Protein AF-A0A0K3AQ03-F1 (afdb_monomer_lite)

InterPro domains:
  IPR038966 Translation machinery-associated protein 17 [PTHR40422] (31-92)
  IPR060113 TMA17, alpha-helical domain [PF26729] (30-91)

Organism: Babesia microti (strain RI) (NCBI:txid1133968)

pLDDT: mean 81.17, std 20.87, range [33.53, 97.69]

Foldseek 3Di:
DDDDPPPDDDPDPPPPPPPPPDDDQDPDLVSLVVLLVVLVVLLVVLVVLLVVLVVVCVVPNDPSSVVSNVVSVVVSVVSVVVSVVSVVSNCVVCVVPDD

Sequence (99 aa):
MVEIYIKGIKMTSMSSLIETPEPPLPETLPDLIQLSSELQNSIQHLEDSNYQLNEALKNEFDECLYQAVVENEFIISKKKQRLESVQNEIDKLNPEFKI

Structure (mmCIF, N/CA/C/O backbone):
data_AF-A0A0K3AQ03-F1
#
_entry.id   AF-A0A0K3AQ03-F1
#
loop_
_atom_site.group_PDB
_atom_site.id
_atom_site.type_symbol
_atom_site.label_atom_id
_atom_site.label_alt_id
_atom_site.label_comp_id
_atom_site.label_asym_id
_atom_site.label_entity_id
_atom_site.label_seq_id
_atom_site.pdbx_PDB_ins_code
_atom_site.Cartn_x
_atom_site.Cartn_y
_atom_site.Cartn_z
_atom_site.occupancy
_atom_site.B_iso_or_equiv
_atom_site.auth_seq_id
_atom_site.auth_comp_id
_atom_site.auth_asym_id
_atom_site.auth_atom_id
_atom_site.pdbx_PDB_model_num
ATOM 1 N N . MET A 1 1 ? 23.855 -22.402 -17.589 1.00 40.69 1 MET A N 1
ATOM 2 C CA . MET A 1 1 ? 22.872 -21.796 -16.669 1.00 40.69 1 MET A CA 1
ATOM 3 C C . MET A 1 1 ? 23.634 -21.405 -15.423 1.00 40.69 1 MET A C 1
ATOM 5 O O . MET A 1 1 ? 24.312 -22.263 -14.875 1.00 40.69 1 MET A O 1
ATOM 9 N N . VAL A 1 2 ? 23.644 -20.124 -15.066 1.00 35.31 2 VAL A N 1
ATOM 10 C CA . VAL A 1 2 ? 24.340 -19.631 -13.871 1.00 35.31 2 VAL A CA 1
ATOM 11 C C . VAL A 1 2 ? 23.259 -19.287 -12.860 1.00 35.31 2 VAL A C 1
ATOM 13 O O . VAL A 1 2 ? 22.472 -18.375 -13.091 1.00 35.31 2 VAL A O 1
ATOM 16 N N . GLU A 1 3 ? 23.181 -20.062 -11.784 1.00 34.03 3 GLU A N 1
ATOM 17 C CA . GLU A 1 3 ? 22.263 -19.801 -10.678 1.00 34.03 3 GLU A CA 1
ATOM 18 C C . GLU A 1 3 ? 22.886 -18.743 -9.765 1.00 34.03 3 GLU A C 1
ATOM 20 O O . GLU A 1 3 ? 23.854 -19.001 -9.050 1.00 34.03 3 GLU A O 1
ATOM 25 N N . ILE A 1 4 ? 22.347 -17.524 -9.812 1.00 44.94 4 ILE A N 1
ATOM 26 C CA . ILE A 1 4 ? 22.706 -16.457 -8.879 1.00 44.94 4 ILE A CA 1
ATOM 27 C C . ILE A 1 4 ? 21.759 -16.577 -7.682 1.00 44.94 4 ILE A C 1
ATOM 29 O O . ILE A 1 4 ? 20.599 -16.176 -7.745 1.00 44.94 4 ILE A O 1
ATOM 33 N N . TYR A 1 5 ? 22.249 -17.155 -6.584 1.00 33.53 5 TYR A N 1
ATOM 34 C CA . TYR A 1 5 ? 21.527 -17.217 -5.312 1.00 33.53 5 TYR A CA 1
ATOM 35 C C . TYR A 1 5 ? 21.539 -15.836 -4.642 1.00 33.53 5 TYR A C 1
ATOM 37 O O . TYR A 1 5 ? 22.411 -15.517 -3.832 1.00 33.53 5 TYR A O 1
ATOM 45 N N . ILE A 1 6 ? 20.554 -14.999 -4.974 1.00 46.31 6 ILE A N 1
ATOM 46 C CA . ILE A 1 6 ? 20.265 -13.786 -4.206 1.00 46.31 6 ILE A CA 1
ATOM 47 C C . ILE A 1 6 ? 19.463 -14.218 -2.977 1.00 46.31 6 ILE A C 1
ATOM 49 O O . ILE A 1 6 ? 18.320 -14.668 -3.051 1.00 46.31 6 ILE A O 1
ATOM 53 N N . LYS A 1 7 ? 20.126 -14.151 -1.827 1.00 38.62 7 LYS A N 1
ATOM 54 C CA . LYS A 1 7 ? 19.628 -14.533 -0.508 1.00 38.62 7 LYS A CA 1
ATOM 55 C C . LYS A 1 7 ? 18.294 -13.828 -0.199 1.00 38.62 7 LYS A C 1
ATOM 57 O O . LYS A 1 7 ? 18.281 -12.654 0.145 1.00 38.62 7 LYS A O 1
ATOM 62 N N . GLY A 1 8 ? 17.190 -14.576 -0.258 1.00 39.78 8 GLY A N 1
ATOM 63 C CA . GLY A 1 8 ? 15.976 -14.290 0.516 1.00 39.78 8 GLY A CA 1
ATOM 64 C C . GLY A 1 8 ? 14.841 -13.511 -0.152 1.00 39.78 8 GLY A C 1
ATOM 65 O O . GLY A 1 8 ? 13.845 -13.278 0.524 1.00 39.78 8 GLY A O 1
ATOM 66 N N . ILE A 1 9 ? 14.912 -13.163 -1.438 1.00 40.31 9 ILE A N 1
ATOM 67 C CA . ILE A 1 9 ? 13.766 -12.562 -2.140 1.00 40.31 9 ILE A CA 1
ATOM 68 C C . ILE A 1 9 ? 13.171 -13.626 -3.057 1.00 40.31 9 ILE A C 1
ATOM 70 O O . ILE A 1 9 ? 13.629 -13.835 -4.178 1.00 40.31 9 ILE A O 1
ATOM 74 N N . LYS A 1 10 ? 12.157 -14.347 -2.565 1.00 35.38 10 LYS A N 1
ATOM 75 C CA . LYS A 1 10 ? 11.272 -15.110 -3.450 1.00 35.38 10 LYS A CA 1
ATOM 76 C C . LYS A 1 10 ? 10.576 -14.093 -4.352 1.00 35.38 10 LYS A C 1
ATOM 78 O O . LYS A 1 10 ? 9.636 -13.439 -3.904 1.00 35.38 10 LYS A O 1
ATOM 83 N N . MET A 1 11 ? 11.033 -13.966 -5.598 1.00 43.75 11 MET A N 1
ATOM 84 C CA . MET A 1 11 ? 10.237 -13.385 -6.680 1.00 43.75 11 MET A CA 1
ATOM 85 C C . MET A 1 11 ? 8.983 -14.249 -6.797 1.00 43.75 11 MET A C 1
ATOM 87 O O . MET A 1 11 ? 8.996 -15.334 -7.375 1.00 43.75 11 MET A O 1
ATOM 91 N N . THR A 1 12 ? 7.934 -13.837 -6.095 1.00 44.94 12 THR A N 1
ATOM 92 C CA . THR A 1 12 ? 6.677 -14.568 -6.041 1.00 44.94 12 THR A CA 1
ATOM 93 C C . THR A 1 12 ? 5.895 -14.118 -7.257 1.00 44.94 12 THR A C 1
ATOM 95 O O . THR A 1 12 ? 5.176 -13.135 -7.193 1.00 44.94 12 THR A O 1
ATOM 98 N 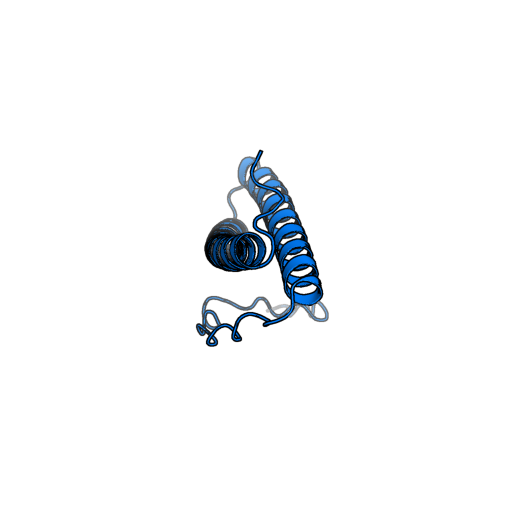N . SER A 1 13 ? 6.082 -14.815 -8.380 1.00 45.09 13 SER A N 1
ATOM 99 C CA . SER A 1 13 ? 5.206 -14.686 -9.544 1.00 45.09 13 SER A CA 1
ATOM 100 C C . SER A 1 13 ? 3.756 -14.882 -9.101 1.00 45.09 13 SER A C 1
ATOM 102 O O . SER A 1 13 ? 3.529 -15.903 -8.452 1.00 45.09 13 SER A O 1
ATOM 104 N N . MET A 1 14 ? 2.834 -13.967 -9.444 1.00 48.59 14 MET A N 1
ATOM 105 C CA . MET A 1 14 ? 1.397 -14.092 -9.822 1.00 48.59 14 MET A CA 1
ATOM 106 C C . MET A 1 14 ? 0.480 -15.213 -9.247 1.00 48.59 14 MET A C 1
ATOM 108 O O . MET A 1 14 ? -0.694 -15.285 -9.588 1.00 48.59 14 MET A O 1
ATOM 112 N N . SER A 1 15 ? 0.949 -16.099 -8.373 1.00 41.75 15 SER A N 1
ATOM 113 C CA . SER A 1 15 ? 0.293 -17.328 -7.899 1.00 41.75 15 SER A CA 1
ATOM 114 C C . SER A 1 15 ? -0.126 -17.247 -6.429 1.00 41.75 15 SER A C 1
ATOM 116 O O . SER A 1 15 ? -0.633 -18.222 -5.883 1.00 41.75 15 SER A O 1
ATOM 118 N N . SER A 1 16 ? 0.061 -16.091 -5.786 1.00 47.66 16 SER A N 1
ATOM 119 C CA . SER A 1 16 ? -0.224 -15.908 -4.357 1.00 47.66 16 SER A CA 1
ATOM 120 C C . SER A 1 16 ? -1.184 -14.757 -4.064 1.00 47.66 16 SER A C 1
ATOM 122 O O . SER A 1 16 ? -1.308 -14.371 -2.906 1.00 47.66 16 SER A O 1
ATOM 124 N N . LEU A 1 17 ? -1.932 -14.256 -5.058 1.00 51.59 17 LEU A N 1
ATOM 125 C CA . LEU A 1 17 ? -3.143 -13.454 -4.814 1.00 51.59 17 LEU A CA 1
ATOM 126 C C . LEU A 1 17 ? -4.293 -14.355 -4.326 1.00 51.59 17 LEU A C 1
ATOM 128 O O . LEU A 1 17 ? -5.422 -14.283 -4.804 1.00 51.59 17 LEU A O 1
ATOM 132 N N . ILE A 1 18 ? -3.996 -15.256 -3.389 1.00 53.41 18 ILE A N 1
ATOM 133 C CA . ILE A 1 18 ? -5.020 -15.916 -2.596 1.00 53.41 18 ILE A CA 1
ATOM 134 C C . ILE A 1 18 ? -5.638 -14.780 -1.786 1.00 53.41 18 ILE A C 1
ATOM 136 O O . ILE A 1 18 ? -4.966 -14.216 -0.924 1.00 53.41 18 ILE A O 1
ATOM 140 N N . GLU A 1 19 ? -6.883 -14.411 -2.101 1.00 55.12 19 GLU A N 1
ATOM 141 C CA . GLU A 1 19 ? -7.708 -13.558 -1.245 1.00 55.12 19 GLU A CA 1
ATOM 142 C C . GLU A 1 19 ? -7.874 -14.288 0.090 1.00 55.12 19 GLU A C 1
ATOM 144 O O . GLU A 1 19 ? -8.823 -15.038 0.319 1.00 55.12 19 GLU A O 1
ATOM 149 N N . THR A 1 20 ? -6.892 -14.136 0.976 1.00 65.06 20 THR A N 1
ATOM 150 C CA . THR A 1 20 ? -7.067 -14.497 2.371 1.00 65.06 20 THR A CA 1
ATOM 151 C C . THR A 1 20 ? -8.185 -13.607 2.891 1.00 65.06 20 THR A C 1
ATOM 153 O O . THR A 1 20 ? -8.090 -12.388 2.708 1.00 65.06 20 THR A O 1
ATOM 156 N N . PRO A 1 21 ? -9.240 -14.176 3.499 1.00 72.56 21 PRO A N 1
ATOM 157 C CA . PRO A 1 21 ? -10.326 -13.374 4.032 1.00 72.56 21 PRO A CA 1
ATOM 158 C C . PRO A 1 21 ? -9.739 -12.342 4.990 1.00 72.56 21 PRO A C 1
ATOM 160 O O . PRO A 1 21 ? -8.970 -12.693 5.890 1.00 72.56 21 PRO A O 1
ATOM 163 N N . GLU A 1 22 ? -10.050 -11.068 4.751 1.00 76.81 22 GLU A N 1
ATOM 164 C CA . GLU A 1 22 ? -9.576 -10.007 5.628 1.00 76.81 22 GLU A CA 1
ATOM 165 C C . GLU A 1 22 ? -10.075 -10.264 7.053 1.00 76.81 22 GLU A C 1
ATOM 167 O O . GLU A 1 22 ? -11.237 -10.649 7.239 1.00 76.81 22 GLU A O 1
ATOM 172 N N . PRO A 1 23 ? -9.229 -10.041 8.073 1.00 82.94 23 PRO A N 1
ATOM 173 C CA . PRO A 1 23 ? -9.667 -10.167 9.451 1.00 82.94 23 PRO A CA 1
ATOM 174 C C . PRO A 1 23 ? -10.835 -9.203 9.724 1.00 82.94 23 PRO A C 1
ATOM 176 O O . PRO A 1 23 ? -10.941 -8.150 9.080 1.00 82.94 23 PRO A O 1
ATOM 179 N N . PRO A 1 24 ? -11.722 -9.524 10.679 1.00 88.81 24 PRO A N 1
ATOM 180 C CA . PRO A 1 24 ? -12.767 -8.599 11.101 1.00 88.81 24 PRO A CA 1
ATOM 181 C C . PRO A 1 24 ? -12.162 -7.278 11.601 1.00 88.81 24 PRO A C 1
ATOM 183 O O . PRO A 1 24 ? -10.993 -7.216 11.988 1.00 88.81 24 PRO A O 1
ATOM 186 N N . LEU A 1 25 ? -12.943 -6.200 11.535 1.00 89.06 25 LEU A N 1
ATOM 187 C CA . LEU A 1 25 ? -12.531 -4.911 12.089 1.00 89.06 25 LEU A CA 1
ATOM 188 C C . LEU A 1 25 ? -12.432 -5.004 13.623 1.00 89.06 25 LEU A C 1
ATOM 190 O O . LEU A 1 25 ? -13.262 -5.682 14.231 1.00 89.06 25 LEU A O 1
ATOM 194 N N . PRO A 1 26 ? -11.450 -4.335 14.252 1.00 89.00 26 PRO A N 1
ATOM 195 C CA . PRO A 1 26 ? -11.422 -4.179 15.702 1.00 89.00 26 PRO A CA 1
ATOM 196 C C . PRO A 1 26 ? -12.668 -3.451 16.224 1.00 89.00 26 PRO A C 1
ATOM 198 O O . PRO A 1 26 ? -13.205 -2.573 15.554 1.00 89.00 26 PRO A O 1
ATOM 201 N N . GLU A 1 27 ? -13.101 -3.786 17.440 1.00 86.38 27 GLU A N 1
ATOM 202 C CA . GLU A 1 27 ? -14.279 -3.166 18.072 1.00 86.38 27 GLU A CA 1
ATOM 203 C C . GLU A 1 27 ? -13.935 -1.902 18.876 1.00 86.38 27 GLU A C 1
ATOM 205 O O . GLU A 1 27 ? -14.826 -1.125 19.221 1.00 86.38 27 GLU A O 1
ATOM 210 N N . THR A 1 28 ? -12.655 -1.681 19.199 1.00 90.62 28 THR A N 1
ATOM 211 C CA . THR A 1 28 ? -12.231 -0.546 20.027 1.00 90.62 28 THR A CA 1
ATOM 212 C C . THR A 1 28 ? -11.690 0.605 19.179 1.00 90.62 28 THR A C 1
ATOM 214 O O . THR A 1 28 ? -10.974 0.408 18.196 1.00 90.62 28 THR A O 1
ATOM 217 N N . LEU A 1 29 ? -12.009 1.837 19.586 1.00 89.88 29 LEU A N 1
ATOM 218 C CA . LEU A 1 29 ? -11.545 3.048 18.908 1.00 89.88 29 LEU A CA 1
ATOM 219 C C . LEU A 1 29 ? -10.003 3.160 18.843 1.00 89.88 29 LEU A C 1
ATOM 221 O O . LEU A 1 29 ? -9.500 3.485 17.767 1.00 89.88 29 LEU A O 1
ATOM 225 N N . PRO A 1 30 ? -9.229 2.877 19.915 1.00 92.25 30 PRO A N 1
ATOM 226 C CA . PRO A 1 30 ? -7.766 2.905 19.837 1.00 92.25 30 PRO A CA 1
ATOM 227 C C . PRO A 1 30 ? -7.202 1.927 18.800 1.00 92.25 30 PRO A C 1
ATOM 229 O O . PRO A 1 30 ? -6.328 2.311 18.022 1.00 92.25 30 PRO A O 1
ATOM 232 N N . ASP A 1 31 ? -7.739 0.705 18.739 1.00 92.25 31 ASP A N 1
ATOM 233 C CA . ASP A 1 31 ? -7.284 -0.315 17.789 1.00 92.25 31 ASP A CA 1
ATOM 234 C C . ASP A 1 31 ? -7.631 0.073 16.344 1.00 92.25 31 ASP A C 1
ATOM 236 O O . ASP A 1 31 ? -6.834 -0.139 15.431 1.00 92.25 31 ASP A O 1
ATOM 240 N N . LEU A 1 32 ? -8.798 0.689 16.123 1.00 92.00 32 LEU A N 1
ATOM 241 C CA . LEU A 1 32 ? -9.190 1.209 14.812 1.00 92.00 32 LEU A CA 1
ATOM 242 C C . LEU A 1 32 ? -8.279 2.353 14.347 1.00 92.00 32 LEU A C 1
ATOM 244 O O . LEU A 1 32 ? -7.864 2.368 13.189 1.00 92.00 32 LEU A O 1
ATOM 248 N N . ILE A 1 33 ? -7.924 3.289 15.235 1.00 93.19 33 ILE A N 1
ATOM 249 C CA . ILE A 1 33 ? -6.987 4.382 14.918 1.00 93.19 33 ILE A CA 1
ATOM 250 C C . ILE A 1 33 ? -5.603 3.818 14.578 1.00 93.19 33 ILE A C 1
ATOM 252 O O . ILE A 1 33 ? -4.986 4.244 13.597 1.00 93.19 33 ILE A O 1
ATOM 256 N N . GLN A 1 34 ? -5.124 2.842 15.354 1.00 95.06 34 GLN A N 1
ATOM 257 C CA . GLN A 1 34 ? -3.858 2.172 15.073 1.00 95.06 34 GLN A CA 1
ATOM 258 C C . GLN A 1 34 ? -3.897 1.477 13.706 1.00 95.06 34 GLN A C 1
ATOM 260 O O . GLN A 1 34 ? -3.013 1.709 12.882 1.00 95.06 34 GLN A O 1
ATOM 265 N N . LEU A 1 35 ? -4.948 0.701 13.427 1.00 93.94 35 LEU A N 1
ATOM 266 C CA . LEU A 1 35 ? -5.123 0.020 12.145 1.00 93.94 35 LEU A CA 1
ATOM 267 C C . LEU A 1 35 ? -5.189 1.012 10.973 1.00 93.94 35 LEU A C 1
ATOM 269 O O . LEU A 1 35 ? -4.590 0.768 9.927 1.00 93.94 35 LEU A O 1
ATOM 273 N N . SER A 1 36 ? -5.869 2.150 11.143 1.00 95.31 36 SER A N 1
ATOM 274 C CA . SER A 1 36 ? -5.894 3.230 10.148 1.00 95.31 36 SER A CA 1
ATOM 275 C C . SER A 1 36 ? -4.484 3.746 9.847 1.00 95.31 36 SER A C 1
ATOM 277 O O . SER A 1 36 ? -4.114 3.874 8.681 1.00 95.31 36 SER A O 1
ATOM 279 N N . SER A 1 37 ? -3.682 4.006 10.883 1.00 95.62 37 SER A N 1
ATOM 280 C CA . SER A 1 37 ? -2.295 4.468 10.739 1.00 95.62 37 SER A CA 1
ATOM 281 C C . SER A 1 37 ? -1.413 3.429 10.035 1.00 95.62 37 SER A C 1
ATOM 283 O O . SER A 1 37 ? -0.672 3.754 9.107 1.00 95.62 37 SER A O 1
ATOM 285 N N . GLU A 1 38 ? -1.534 2.152 10.405 1.00 95.69 38 GLU A N 1
ATOM 286 C CA . GLU A 1 38 ? -0.801 1.053 9.766 1.00 95.69 38 GLU A CA 1
ATOM 287 C C . GLU A 1 38 ? -1.152 0.912 8.277 1.00 95.69 38 GLU A C 1
ATOM 289 O O . GLU A 1 38 ? -0.262 0.762 7.433 1.00 95.69 38 GLU A O 1
ATOM 294 N N . LEU A 1 39 ? -2.441 1.008 7.934 1.00 94.75 39 LEU A N 1
ATOM 295 C CA . LEU A 1 39 ? -2.907 0.977 6.549 1.00 94.75 39 LEU A CA 1
ATOM 296 C C . LEU A 1 39 ? -2.386 2.174 5.750 1.00 94.75 39 LEU A C 1
ATOM 298 O O . LEU A 1 39 ? -1.886 1.974 4.645 1.00 94.75 39 LEU A O 1
ATOM 302 N N . GLN A 1 40 ? -2.450 3.386 6.306 1.00 97.12 40 GLN A N 1
ATOM 303 C CA . GLN A 1 40 ? -1.932 4.601 5.668 1.00 97.12 40 GLN A CA 1
ATOM 304 C C . GLN A 1 40 ? -0.428 4.508 5.401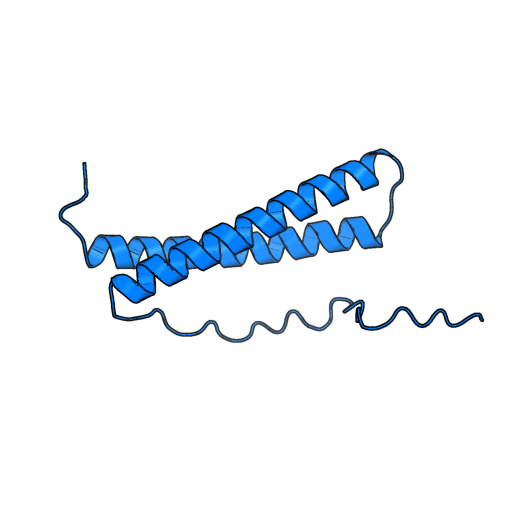 1.00 97.12 40 GLN A C 1
ATOM 306 O O . GLN A 1 40 ? 0.002 4.736 4.272 1.00 97.12 40 GLN A O 1
ATOM 311 N N . ASN A 1 41 ? 0.361 4.087 6.392 1.00 97.19 41 ASN A N 1
ATOM 312 C CA . ASN A 1 41 ? 1.803 3.895 6.227 1.00 97.19 41 ASN A CA 1
ATOM 313 C C . ASN A 1 41 ? 2.107 2.841 5.156 1.00 97.19 41 ASN A C 1
ATOM 315 O O . ASN A 1 41 ? 2.960 3.040 4.293 1.00 97.19 41 ASN A O 1
ATOM 319 N N . SER A 1 42 ? 1.378 1.721 5.172 1.00 94.31 42 SER A N 1
ATOM 320 C CA . SER A 1 42 ? 1.546 0.668 4.172 1.00 94.31 42 SER A CA 1
ATOM 321 C C . SER A 1 42 ? 1.183 1.134 2.761 1.00 94.31 42 SER A C 1
ATOM 323 O O . SER A 1 42 ? 1.850 0.714 1.819 1.00 94.31 42 SER A O 1
ATOM 325 N N . ILE A 1 43 ? 0.141 1.954 2.604 1.00 96.31 43 ILE A N 1
ATOM 326 C CA . ILE A 1 43 ? -0.233 2.548 1.314 1.00 96.31 43 ILE A CA 1
ATOM 327 C C . ILE A 1 43 ? 0.873 3.488 0.839 1.00 96.31 43 ILE A C 1
ATOM 329 O O . ILE A 1 43 ? 1.336 3.328 -0.286 1.00 96.31 43 ILE A O 1
ATOM 333 N N . GLN A 1 44 ? 1.347 4.3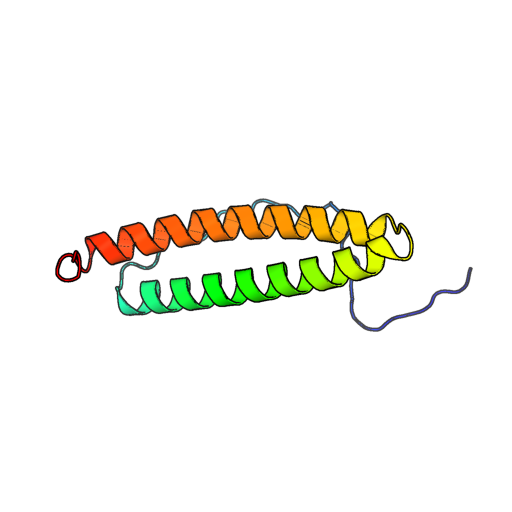91 1.704 1.00 97.69 44 GLN A N 1
ATOM 334 C CA . GLN A 1 44 ? 2.396 5.350 1.358 1.00 97.69 44 GLN A CA 1
ATOM 335 C C . GLN A 1 44 ? 3.664 4.645 0.864 1.00 97.69 44 GLN A C 1
ATOM 337 O O . GLN A 1 44 ? 4.196 4.990 -0.184 1.00 97.69 44 GLN A O 1
ATOM 342 N N . HIS A 1 45 ? 4.112 3.598 1.563 1.00 97.06 45 HIS A N 1
ATOM 343 C CA . HIS A 1 45 ? 5.286 2.834 1.140 1.00 97.06 45 HIS A CA 1
ATOM 344 C C . HIS A 1 45 ? 5.114 2.161 -0.230 1.00 97.06 45 HIS A C 1
ATOM 346 O O . HIS A 1 45 ? 6.071 2.096 -1.003 1.00 97.06 45 HIS A O 1
ATOM 352 N N . LEU A 1 46 ? 3.916 1.662 -0.549 1.00 95.88 46 LEU A N 1
ATOM 353 C CA . LEU A 1 46 ? 3.633 1.071 -1.861 1.00 95.88 46 LEU A CA 1
ATOM 354 C C . LEU A 1 46 ? 3.563 2.139 -2.959 1.00 95.88 46 LEU A C 1
ATOM 356 O O . LEU A 1 46 ? 4.061 1.912 -4.059 1.00 95.88 46 LEU A O 1
ATOM 360 N N . GLU A 1 47 ? 2.991 3.308 -2.668 1.00 97.38 47 GLU A N 1
ATOM 361 C CA . GLU A 1 47 ? 2.951 4.443 -3.596 1.00 97.38 47 GLU A CA 1
ATOM 362 C C . GLU A 1 47 ? 4.365 4.971 -3.891 1.00 97.38 47 GLU A C 1
ATOM 364 O O . GLU A 1 47 ? 4.715 5.160 -5.058 1.00 97.38 47 GLU A O 1
ATOM 369 N N . ASP A 1 48 ? 5.220 5.094 -2.871 1.00 97.31 48 ASP A N 1
ATOM 370 C CA . ASP A 1 48 ? 6.632 5.465 -3.028 1.00 97.31 48 ASP A CA 1
ATOM 371 C C . ASP A 1 48 ? 7.404 4.418 -3.847 1.00 97.31 48 ASP A C 1
ATOM 373 O O . ASP A 1 48 ? 8.223 4.763 -4.705 1.00 97.31 48 ASP A O 1
ATOM 377 N N . SER A 1 49 ? 7.129 3.129 -3.617 1.00 95.75 49 SER A N 1
ATOM 378 C CA . SER A 1 49 ? 7.698 2.037 -4.412 1.00 95.75 49 SER A CA 1
ATOM 379 C C . SER A 1 49 ? 7.257 2.133 -5.873 1.00 95.75 49 SER A C 1
ATOM 381 O O . SER A 1 49 ? 8.087 2.012 -6.772 1.00 95.75 49 SER A O 1
ATOM 383 N N . ASN A 1 50 ? 5.975 2.389 -6.136 1.00 97.25 50 ASN A N 1
ATOM 384 C CA . ASN A 1 50 ? 5.457 2.555 -7.493 1.00 97.25 50 ASN A CA 1
ATOM 385 C C . ASN A 1 50 ? 6.050 3.770 -8.193 1.00 97.25 50 ASN A C 1
ATOM 387 O O . ASN A 1 50 ? 6.339 3.693 -9.385 1.00 97.25 50 ASN A O 1
ATOM 391 N N . TYR A 1 51 ? 6.270 4.870 -7.475 1.00 97.69 51 TYR A N 1
ATOM 392 C CA . TYR A 1 51 ? 6.977 6.020 -8.022 1.00 97.69 51 TYR A CA 1
ATOM 393 C C . TYR A 1 51 ? 8.374 5.616 -8.516 1.00 97.69 51 TYR A C 1
ATOM 395 O O . TYR A 1 51 ? 8.705 5.850 -9.675 1.00 97.69 51 TYR A O 1
ATOM 403 N N . GLN A 1 52 ? 9.159 4.924 -7.686 1.00 97.00 52 GLN A N 1
ATOM 404 C CA . GLN A 1 52 ? 10.512 4.482 -8.049 1.00 97.00 52 GLN A CA 1
ATOM 405 C C . GLN A 1 52 ? 10.523 3.493 -9.224 1.00 97.00 52 GLN A C 1
ATOM 407 O O . GLN A 1 52 ? 11.351 3.617 -10.127 1.00 97.00 52 GLN A O 1
ATOM 412 N N . LEU A 1 53 ? 9.593 2.533 -9.241 1.00 95.19 53 LEU A N 1
ATOM 413 C CA . LEU A 1 53 ? 9.461 1.563 -10.332 1.00 95.19 53 LEU A CA 1
ATOM 414 C C . LEU A 1 53 ? 9.083 2.247 -11.653 1.00 95.19 53 LEU A C 1
ATOM 416 O O . LEU A 1 53 ? 9.670 1.951 -12.692 1.00 95.19 53 LEU A O 1
ATOM 420 N N . ASN A 1 54 ? 8.157 3.207 -11.615 1.00 95.56 54 ASN A N 1
ATOM 421 C CA . ASN A 1 54 ? 7.778 3.983 -12.794 1.00 95.56 54 ASN A CA 1
ATOM 422 C C . ASN A 1 54 ? 8.921 4.876 -13.297 1.00 95.56 54 ASN A C 1
ATOM 424 O O . ASN A 1 54 ? 9.098 5.005 -14.507 1.00 95.56 54 ASN A O 1
ATOM 428 N N . GLU A 1 55 ? 9.725 5.463 -12.404 1.00 96.62 55 GLU A N 1
ATOM 429 C CA . GLU A 1 55 ? 10.935 6.195 -12.802 1.00 96.62 55 GLU A CA 1
ATOM 430 C C . GLU A 1 55 ? 11.941 5.281 -13.520 1.00 96.62 55 GLU A C 1
ATOM 432 O O . GLU A 1 55 ? 12.544 5.694 -14.510 1.00 96.62 55 GLU A O 1
ATOM 437 N N . ALA A 1 56 ? 12.092 4.026 -13.083 1.00 94.12 56 ALA A N 1
ATOM 438 C CA . ALA A 1 56 ? 12.940 3.050 -13.767 1.00 94.12 56 ALA A CA 1
ATOM 439 C C . ALA A 1 56 ? 12.390 2.691 -15.162 1.00 94.12 56 ALA A C 1
ATOM 441 O O . ALA A 1 56 ? 13.133 2.737 -16.144 1.00 94.12 56 ALA A O 1
ATOM 442 N N . LEU A 1 57 ? 11.077 2.446 -15.261 1.00 93.50 57 LEU A N 1
ATOM 443 C CA . LEU A 1 57 ? 10.377 2.109 -16.509 1.00 93.50 57 LEU A CA 1
ATOM 444 C C . LEU A 1 57 ? 10.438 3.207 -17.581 1.00 93.50 57 LEU A C 1
ATOM 446 O O . LEU A 1 57 ? 10.331 2.912 -18.772 1.00 93.50 57 LEU A O 1
ATOM 450 N N . LYS A 1 58 ? 10.612 4.476 -17.187 1.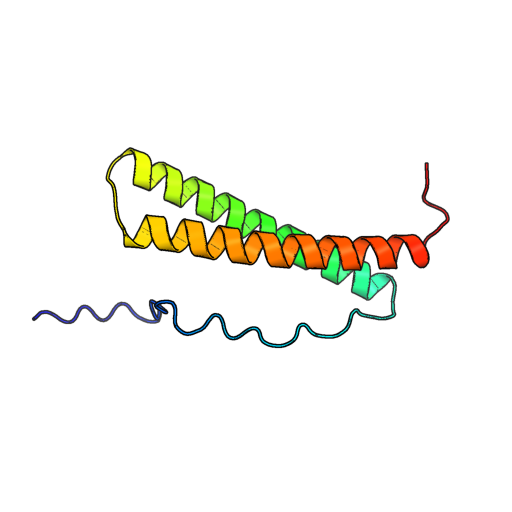00 94.62 58 LYS A N 1
ATOM 451 C CA . LYS A 1 58 ? 10.811 5.588 -18.134 1.00 94.62 58 LYS A CA 1
ATOM 452 C C . LYS A 1 58 ? 12.123 5.477 -18.910 1.00 94.62 58 LYS A C 1
ATOM 454 O O . LYS A 1 58 ? 12.192 5.971 -20.033 1.00 94.62 58 LYS A O 1
ATOM 459 N N . ASN A 1 59 ? 13.155 4.887 -18.308 1.00 91.25 59 ASN A N 1
ATOM 460 C CA . ASN A 1 59 ? 14.477 4.767 -18.923 1.00 91.25 59 ASN A CA 1
ATOM 461 C C . ASN A 1 59 ? 14.564 3.528 -19.817 1.00 91.25 59 ASN A C 1
ATOM 463 O O . ASN A 1 59 ? 15.101 3.598 -20.921 1.00 91.25 59 ASN A O 1
ATOM 467 N N . GLU A 1 60 ? 14.020 2.410 -19.343 1.00 92.19 60 GLU A N 1
ATOM 468 C CA . GLU A 1 60 ? 13.995 1.140 -20.056 1.00 92.19 60 GLU A CA 1
ATOM 469 C C . GLU A 1 60 ? 12.746 0.360 -19.651 1.00 92.19 60 GLU A C 1
ATOM 471 O O . GLU A 1 60 ? 12.425 0.250 -18.467 1.00 92.19 60 GLU A O 1
ATOM 476 N N . PHE A 1 61 ? 12.030 -0.177 -20.639 1.00 91.69 61 PHE A N 1
ATOM 477 C CA . PHE A 1 61 ? 10.884 -1.027 -20.353 1.00 91.69 61 PHE A CA 1
ATOM 478 C C . PHE A 1 61 ? 11.360 -2.385 -19.832 1.00 91.69 61 PHE A C 1
ATOM 480 O O . PHE A 1 61 ? 12.055 -3.115 -20.537 1.00 91.69 61 PHE A O 1
ATOM 487 N N . ASP A 1 62 ? 10.914 -2.735 -18.630 1.00 95.94 62 ASP A N 1
ATOM 488 C CA . ASP A 1 62 ? 11.132 -4.031 -17.997 1.00 95.94 62 ASP A CA 1
ATOM 489 C C . ASP A 1 62 ? 9.773 -4.617 -17.591 1.00 95.94 62 ASP A C 1
ATOM 491 O O . ASP A 1 62 ? 9.018 -4.025 -16.814 1.00 95.94 62 ASP A O 1
ATOM 495 N N . GLU A 1 63 ? 9.440 -5.786 -18.139 1.00 93.62 63 GLU A N 1
ATOM 496 C CA . GLU A 1 63 ? 8.151 -6.441 -17.902 1.00 93.62 63 GLU A CA 1
ATOM 497 C C . GLU A 1 63 ? 7.941 -6.804 -16.423 1.00 93.62 63 GLU A C 1
ATOM 499 O O . GLU A 1 63 ? 6.823 -6.686 -15.918 1.00 93.62 63 GLU A O 1
ATOM 504 N N . CYS A 1 64 ? 9.002 -7.184 -15.702 1.00 92.50 64 CYS A N 1
ATOM 505 C CA . CYS A 1 64 ? 8.913 -7.524 -14.283 1.00 92.50 64 CYS A CA 1
ATOM 506 C C . CYS A 1 64 ? 8.601 -6.283 -13.440 1.00 92.50 64 CYS A C 1
ATOM 508 O O . CYS A 1 64 ? 7.772 -6.350 -12.532 1.00 92.50 64 CYS A O 1
ATOM 510 N N . LEU A 1 65 ? 9.233 -5.143 -13.743 1.00 92.94 65 LEU A N 1
ATOM 511 C CA . LEU A 1 65 ? 8.950 -3.884 -13.044 1.00 92.94 65 LEU A CA 1
ATOM 512 C C . LEU A 1 65 ? 7.524 -3.403 -13.323 1.00 92.94 65 LEU A C 1
ATOM 514 O O . LEU A 1 65 ? 6.839 -2.959 -12.403 1.00 92.94 65 LEU A O 1
ATOM 518 N N . TYR A 1 66 ? 7.057 -3.536 -14.566 1.00 93.25 66 TYR A N 1
ATOM 519 C CA . TYR A 1 66 ? 5.678 -3.209 -14.924 1.00 93.25 66 TYR A CA 1
ATOM 520 C C . TYR A 1 66 ? 4.671 -4.076 -14.158 1.00 93.25 66 TYR A C 1
ATOM 522 O O . TYR A 1 66 ? 3.733 -3.548 -13.561 1.00 93.25 66 TYR A O 1
ATOM 530 N N . GLN A 1 67 ? 4.887 -5.394 -14.110 1.00 92.56 67 GLN A N 1
ATOM 531 C CA . GLN A 1 67 ? 4.034 -6.303 -13.339 1.00 92.56 67 GLN A CA 1
ATOM 532 C C . GLN A 1 67 ? 4.029 -5.950 -11.846 1.00 92.56 67 GLN A C 1
ATOM 534 O O . GLN A 1 67 ? 2.960 -5.903 -11.244 1.00 92.56 67 GLN A O 1
ATOM 539 N N . ALA A 1 68 ? 5.184 -5.612 -11.266 1.00 92.62 68 ALA A N 1
ATOM 540 C CA . ALA A 1 68 ? 5.269 -5.190 -9.868 1.00 92.62 68 ALA A CA 1
ATOM 541 C C . ALA A 1 68 ? 4.449 -3.917 -9.581 1.00 92.62 68 ALA A C 1
ATOM 543 O O . ALA A 1 68 ? 3.791 -3.836 -8.544 1.00 92.62 68 ALA A O 1
ATOM 544 N N . VAL A 1 69 ? 4.435 -2.941 -10.500 1.00 93.44 69 VAL A N 1
ATOM 545 C CA . VAL A 1 69 ? 3.583 -1.743 -10.375 1.00 93.44 69 VAL A CA 1
ATOM 546 C C . VAL A 1 69 ? 2.105 -2.128 -10.369 1.00 93.44 69 VAL A C 1
ATOM 548 O O . VAL A 1 69 ? 1.372 -1.699 -9.478 1.00 93.44 69 VAL A O 1
ATOM 551 N N . VAL A 1 70 ? 1.678 -2.971 -11.314 1.00 94.00 70 VAL A N 1
ATOM 552 C CA . VAL A 1 70 ? 0.283 -3.433 -11.423 1.00 94.00 70 VAL A CA 1
ATOM 553 C C . VAL A 1 70 ? -0.152 -4.198 -10.166 1.00 94.00 70 VAL A C 1
ATOM 555 O O . VAL A 1 70 ? -1.242 -3.966 -9.638 1.00 94.00 70 VAL A O 1
ATOM 558 N 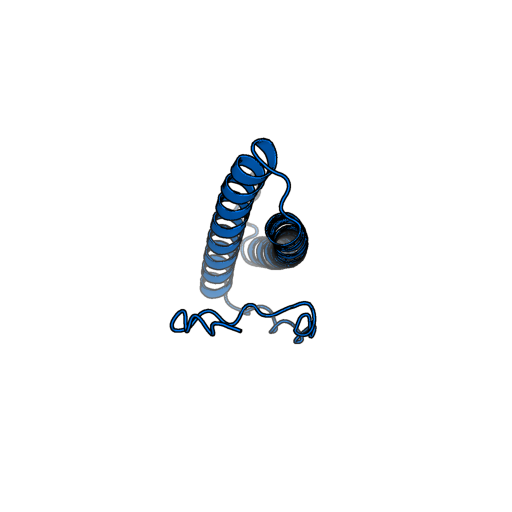N . GLU A 1 71 ? 0.700 -5.081 -9.641 1.00 90.75 71 GLU A N 1
ATOM 559 C CA . GLU A 1 71 ? 0.433 -5.815 -8.398 1.00 90.75 71 GLU A CA 1
ATOM 560 C C . GLU A 1 71 ? 0.305 -4.868 -7.196 1.00 90.75 71 GLU A C 1
ATOM 562 O O . GLU A 1 71 ? -0.641 -4.970 -6.409 1.00 90.75 71 GLU A O 1
ATOM 567 N N . ASN A 1 72 ? 1.213 -3.900 -7.074 1.00 94.31 72 ASN A N 1
ATOM 568 C CA . ASN A 1 72 ? 1.157 -2.900 -6.015 1.00 94.31 72 ASN A CA 1
ATOM 569 C C . ASN A 1 72 ? -0.106 -2.037 -6.110 1.00 94.31 72 ASN A C 1
ATOM 571 O O . ASN A 1 72 ? -0.738 -1.786 -5.087 1.00 94.31 72 ASN A O 1
ATOM 575 N N . GLU A 1 73 ? -0.512 -1.609 -7.310 1.00 94.62 73 GLU A N 1
ATOM 576 C CA . GLU A 1 73 ? -1.755 -0.853 -7.523 1.00 94.62 73 GLU A CA 1
ATOM 577 C C . GLU A 1 73 ? -2.985 -1.640 -7.057 1.00 94.62 73 GLU A C 1
ATOM 579 O O . GLU A 1 73 ? -3.855 -1.094 -6.367 1.00 94.62 73 GLU A O 1
ATOM 584 N N . PHE A 1 74 ? -3.031 -2.942 -7.350 1.00 92.62 74 PHE A N 1
ATOM 585 C CA . PHE A 1 74 ? -4.085 -3.818 -6.849 1.00 92.62 74 PHE A CA 1
ATOM 586 C C . PHE A 1 74 ? -4.093 -3.872 -5.313 1.00 92.62 74 PHE A C 1
ATOM 588 O O . PHE A 1 74 ? -5.139 -3.663 -4.692 1.00 92.62 74 PHE A O 1
ATOM 595 N N . ILE A 1 75 ? -2.937 -4.077 -4.675 1.00 91.69 75 ILE A N 1
ATOM 596 C CA . ILE A 1 75 ? -2.821 -4.123 -3.208 1.00 91.69 75 ILE A CA 1
ATOM 597 C C . ILE A 1 75 ? -3.215 -2.780 -2.574 1.00 91.69 75 ILE A C 1
ATOM 599 O O . ILE A 1 75 ? -3.942 -2.760 -1.576 1.00 91.69 75 ILE A O 1
ATOM 603 N N . ILE A 1 76 ? -2.781 -1.658 -3.156 1.00 94.44 76 ILE A N 1
ATOM 604 C CA . ILE A 1 76 ? -3.155 -0.308 -2.719 1.00 94.44 76 ILE A CA 1
ATOM 605 C C . ILE A 1 76 ? -4.676 -0.147 -2.770 1.00 94.44 76 ILE A C 1
ATOM 607 O O . ILE A 1 76 ? -5.259 0.355 -1.810 1.00 94.44 76 ILE A O 1
ATOM 611 N N . SER A 1 77 ? -5.334 -0.601 -3.842 1.00 93.62 77 SER A N 1
ATOM 612 C CA . SER A 1 77 ? -6.792 -0.482 -3.980 1.00 93.62 77 SER A CA 1
ATOM 613 C C . SER A 1 77 ? -7.547 -1.211 -2.860 1.00 93.62 77 SER A C 1
ATOM 615 O O . SER A 1 77 ? -8.427 -0.625 -2.227 1.00 93.62 77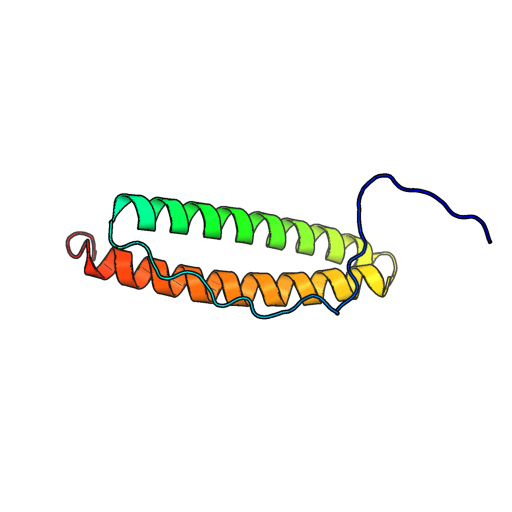 SER A O 1
ATOM 617 N N . LYS A 1 78 ? -7.136 -2.442 -2.526 1.00 92.44 78 LYS A N 1
ATOM 618 C CA . LYS A 1 78 ? -7.713 -3.227 -1.422 1.00 92.44 78 LYS A CA 1
ATOM 619 C C . LYS A 1 78 ? -7.467 -2.561 -0.068 1.00 92.44 78 LYS A C 1
ATOM 621 O O . LYS A 1 78 ? -8.391 -2.406 0.725 1.00 92.44 78 LYS A O 1
ATOM 626 N N . LYS A 1 79 ? -6.243 -2.080 0.177 1.00 93.69 79 LYS A N 1
ATOM 627 C CA . LYS A 1 79 ? -5.905 -1.358 1.414 1.00 93.69 79 LYS A CA 1
ATOM 628 C C . LYS A 1 79 ? -6.695 -0.058 1.564 1.00 93.69 79 LYS A C 1
ATOM 630 O O . LYS A 1 79 ? -7.114 0.246 2.675 1.00 93.69 79 LYS A O 1
ATOM 635 N N . LYS A 1 80 ? -6.935 0.682 0.476 1.00 95.56 80 LYS A N 1
ATOM 636 C CA . LYS A 1 80 ? -7.772 1.895 0.481 1.00 95.56 80 LYS A CA 1
ATOM 637 C C . LYS A 1 80 ? -9.229 1.573 0.820 1.00 95.56 80 LYS A C 1
ATOM 639 O O . LYS A 1 80 ? -9.794 2.236 1.682 1.00 95.56 80 LYS A O 1
ATOM 644 N N . GLN A 1 81 ? -9.797 0.514 0.239 1.00 94.81 81 GLN A N 1
ATOM 645 C CA . GLN A 1 81 ? -11.142 0.038 0.592 1.00 94.81 81 GLN A CA 1
ATOM 646 C C . GLN A 1 81 ? -11.240 -0.363 2.075 1.00 94.81 81 GLN A C 1
ATOM 648 O O . GLN A 1 81 ? -12.215 -0.053 2.768 1.00 94.81 81 GLN A O 1
ATOM 653 N N . ARG A 1 82 ? -10.209 -1.038 2.591 1.00 94.00 82 ARG A N 1
ATOM 654 C CA . ARG A 1 82 ? -10.151 -1.407 4.004 1.00 94.00 82 ARG A CA 1
ATOM 655 C C . ARG A 1 82 ? -10.017 -0.184 4.910 1.00 94.00 82 ARG A C 1
ATOM 657 O O . ARG A 1 82 ? -10.705 -0.107 5.924 1.00 94.00 82 ARG A O 1
ATOM 664 N N . LEU A 1 83 ? -9.178 0.778 4.539 1.00 94.75 83 LEU A N 1
ATOM 665 C CA . LEU A 1 83 ? -9.008 2.034 5.266 1.00 94.75 83 LEU A CA 1
ATOM 666 C C . LEU A 1 83 ? -10.321 2.822 5.339 1.00 94.75 83 LEU A C 1
ATOM 668 O O . LEU A 1 83 ? -10.675 3.290 6.415 1.00 94.75 83 LEU A O 1
ATOM 672 N N . GLU A 1 84 ? -11.072 2.898 4.241 1.00 95.31 84 GLU A N 1
ATOM 673 C CA . GLU A 1 84 ? -12.402 3.518 4.214 1.00 95.31 84 GLU A CA 1
ATOM 674 C C . GLU A 1 84 ? -13.361 2.826 5.196 1.00 95.31 84 GLU A C 1
ATOM 676 O O . GLU A 1 84 ? -14.065 3.482 5.962 1.00 95.31 84 GLU A O 1
ATOM 681 N N . SER A 1 85 ? -13.347 1.491 5.242 1.00 94.12 85 SER A N 1
ATOM 682 C CA . SER A 1 85 ? -14.163 0.724 6.195 1.00 94.12 85 SER A CA 1
ATOM 683 C C . SER A 1 85 ? -13.775 1.008 7.652 1.00 94.12 85 SER A C 1
ATOM 685 O O . SER A 1 85 ? -14.650 1.155 8.500 1.00 94.12 85 SER A O 1
ATOM 687 N N . VAL A 1 86 ? -12.474 1.124 7.945 1.00 93.81 86 VAL A N 1
ATOM 688 C CA . VAL A 1 86 ? -11.964 1.498 9.276 1.00 93.81 86 VAL A CA 1
ATOM 689 C C . VAL A 1 86 ? -12.387 2.922 9.645 1.00 93.81 86 VAL A C 1
ATOM 691 O O . VAL A 1 86 ? -12.858 3.143 10.755 1.00 93.81 86 VAL A O 1
ATOM 694 N N . GLN A 1 87 ? -12.252 3.877 8.723 1.00 93.19 87 GLN A N 1
ATOM 695 C CA . GLN A 1 87 ? -12.616 5.281 8.939 1.00 93.19 87 GLN A CA 1
ATOM 696 C C . GLN A 1 87 ? -14.113 5.446 9.205 1.00 93.19 87 GLN A C 1
ATOM 698 O O . GLN A 1 87 ? -14.485 6.123 10.157 1.00 93.19 87 GLN A O 1
ATOM 703 N N . ASN A 1 88 ? -14.964 4.744 8.454 1.00 92.94 88 ASN A N 1
ATOM 704 C CA . ASN A 1 88 ? -16.405 4.720 8.709 1.00 92.94 88 ASN A CA 1
ATOM 705 C C . ASN A 1 88 ? -16.740 4.224 10.126 1.00 92.94 88 ASN A C 1
ATOM 707 O O . ASN A 1 88 ? -17.668 4.729 10.760 1.00 92.94 88 ASN A O 1
ATOM 711 N N . GLU A 1 89 ? -15.983 3.256 10.644 1.00 92.31 89 GLU A N 1
ATOM 712 C CA . GLU A 1 89 ? -16.202 2.708 11.983 1.00 92.31 89 GLU A CA 1
ATOM 713 C C . GLU A 1 89 ? -15.664 3.626 13.083 1.00 92.31 89 GLU A C 1
ATOM 715 O O . GLU A 1 89 ? -16.319 3.794 14.112 1.00 92.31 89 GLU A O 1
ATOM 720 N N . ILE A 1 90 ? -14.542 4.307 12.834 1.00 91.56 90 ILE A N 1
ATOM 721 C CA . ILE A 1 90 ? -14.052 5.400 13.684 1.00 91.56 90 ILE A CA 1
ATOM 722 C C . ILE A 1 90 ? -15.107 6.509 13.778 1.00 91.56 90 ILE A C 1
ATOM 724 O O . ILE A 1 90 ? -15.446 6.925 14.884 1.00 91.56 90 ILE A O 1
ATOM 728 N N . ASP A 1 91 ? -15.677 6.937 12.650 1.00 89.56 91 ASP A N 1
ATOM 729 C CA . ASP A 1 91 ? -16.679 8.007 12.595 1.00 89.56 91 ASP A CA 1
ATOM 730 C C . ASP A 1 91 ? -17.970 7.641 13.341 1.00 89.56 91 ASP A C 1
ATOM 732 O O . ASP A 1 91 ? -18.605 8.498 13.961 1.00 89.56 91 ASP A O 1
ATOM 736 N N . LYS A 1 92 ? -18.372 6.362 13.313 1.00 89.12 92 LYS A N 1
ATOM 737 C CA . LYS A 1 92 ? -19.517 5.862 14.094 1.00 89.12 92 LYS A CA 1
ATOM 738 C C . LYS A 1 92 ? -19.247 5.887 15.596 1.00 89.12 92 LYS A C 1
ATOM 740 O O . LYS A 1 92 ? -20.156 6.188 16.367 1.00 89.12 92 LYS A O 1
ATOM 745 N N . LEU A 1 93 ? -18.028 5.540 16.008 1.00 86.06 93 LEU A N 1
ATOM 746 C CA . LEU A 1 93 ? -17.631 5.466 17.417 1.00 86.06 93 LEU A CA 1
ATOM 747 C C . LEU A 1 93 ? -17.223 6.825 17.998 1.00 86.06 93 LEU A C 1
ATOM 749 O O . LEU A 1 93 ? -17.220 6.982 19.218 1.00 86.06 93 LEU A O 1
ATOM 753 N N . ASN A 1 94 ? -16.908 7.805 17.148 1.00 81.38 94 ASN A N 1
ATOM 754 C CA . ASN A 1 94 ? -16.523 9.154 17.545 1.00 81.38 94 ASN A CA 1
ATOM 755 C C . ASN A 1 94 ? -17.330 10.241 16.799 1.00 81.38 94 ASN A C 1
ATOM 757 O O . ASN A 1 94 ? -16.776 10.998 15.998 1.00 81.38 94 ASN A O 1
ATOM 761 N N . PRO A 1 95 ? -18.645 10.361 17.063 1.00 68.12 95 PRO A N 1
ATOM 762 C CA . PRO A 1 95 ? -19.508 11.320 16.372 1.00 68.12 95 PRO A CA 1
ATOM 763 C C . PRO A 1 95 ? -19.220 12.793 16.718 1.00 68.12 95 PRO A C 1
ATOM 765 O O . PRO A 1 95 ? -19.726 13.678 16.030 1.00 68.12 95 PRO A O 1
ATOM 768 N N . GLU A 1 96 ? -18.423 13.081 17.755 1.00 63.72 96 GLU A N 1
ATOM 769 C CA . GLU A 1 96 ? -18.152 14.453 18.220 1.00 63.72 96 GLU A CA 1
ATOM 770 C C . GLU A 1 96 ? -17.162 15.240 17.336 1.00 63.72 96 GLU A C 1
ATOM 772 O O . GLU A 1 96 ? -16.997 16.441 17.534 1.00 63.72 96 GLU A O 1
ATOM 777 N N . PHE A 1 97 ? -16.546 14.612 16.326 1.00 54.44 97 PHE A N 1
ATOM 778 C CA . PHE A 1 97 ? -15.558 15.244 15.434 1.00 54.44 97 PHE A CA 1
ATOM 779 C C . PHE A 1 97 ? -16.046 15.484 13.994 1.00 54.44 97 PHE A C 1
ATOM 781 O O . PHE A 1 97 ? -15.236 15.648 13.083 1.00 54.44 97 PHE A O 1
ATOM 788 N N . LYS A 1 98 ? -17.363 15.564 13.764 1.00 51.88 98 LYS A N 1
ATOM 789 C CA . LYS A 1 98 ? -17.897 16.117 12.507 1.00 51.88 98 LYS A CA 1
ATOM 790 C C . LYS A 1 98 ? -17.940 17.648 12.586 1.00 51.88 98 LYS A C 1
ATOM 792 O O . LYS A 1 98 ? -18.895 18.198 13.131 1.00 51.88 98 LYS A O 1
ATOM 797 N N . ILE A 1 99 ? -16.908 18.313 12.057 1.00 45.03 99 ILE A N 1
ATOM 798 C CA . ILE A 1 99 ? -16.897 19.761 11.759 1.00 45.03 99 ILE A CA 1
ATOM 799 C C . ILE A 1 99 ? -17.108 19.954 10.260 1.00 45.03 99 ILE A C 1
ATOM 801 O O . ILE A 1 99 ? -16.404 19.267 9.488 1.00 45.03 99 ILE A O 1
#

Radius of gyration: 18.0 Å; chains: 1; bounding box: 44×42×40 Å

Secondary structure (DSSP, 8-state):
------TT-----SS----PPPPPPPSSHHHHHHHHHHHHHHHHHHHHHHHHHHHHHHHS--HHHHHHHHHHHHHHHHHHHHHHHHHHHHHHH-GGG--